Protein AF-A0A3M1B2Y2-F1 (afdb_monomer)

Sequence (145 aa):
MKRARNFRETRGDEVVLPGRTDFPQAAPGRIGILLCDELPQERAGRFGTYAGMFVRLLRSVEPALSFRTFHVQEGELPGTQDDCDAYLITGSSASVYEDLPWLPPLSACVRRLFAEGRKIVGICFGHQLLAHALGGRTERAPQGW

pLDDT: mean 78.93, std 20.35, range [32.44, 97.0]

Radius of gyration: 21.39 Å; Cα contacts (8 Å, |Δi|>4): 174; chains: 1; bounding box: 63×58×44 Å

Solvent-accessible surface area (backbone atoms only — not comparable to full-atom values): 9030 Å² total; per-residue (Å²): 140,84,81,89,80,86,88,77,85,75,78,80,77,80,83,78,72,84,76,87,75,84,65,80,90,64,74,66,48,30,37,32,33,42,37,57,54,77,55,58,70,83,54,23,78,79,65,46,43,61,68,56,47,53,53,53,58,50,37,74,76,44,70,67,54,43,77,44,80,27,51,30,82,80,68,39,65,84,58,93,84,56,87,46,62,30,35,39,28,39,44,40,94,64,61,87,84,58,96,49,89,47,52,63,58,50,37,52,47,52,45,50,41,51,74,72,69,46,46,74,47,44,36,70,41,23,35,54,39,50,35,46,51,73,72,40,89,76,77,83,58,93,84,63,131

Secondary structure (DSSP, 8-state):
-PPP------PPP---PPP-------S--EEEEEE-----HHHHHHH--HHHHHHHHHHTT-TT-EEEEEEGGGT----TT---SEEEEPP-SS-TTS--TTHHHHHHHHHHHHHTT-EEEE-THHHHHHHHHTT------TT--

Mean predicted aligned error: 11.65 Å

Nearest PDB structures (foldseek):
  3m3p-assembly1_A  TM=7.529E-01  e=1.725E-06  Methylobacillus flagellatus KT
  8coa-assembly1_J  TM=3.903E-01  e=1.611E-01  Rotavirus A
  8olb-assembly1_d  TM=3.677E-01  e=2.089E-01  Rotavirus
  8olb-assembly1_h-11  TM=3.724E-01  e=3.086E-01  Rotavirus
  7ums-assembly1_e  TM=3.577E-01  e=4.003E-01  Rotavirus

Structure (mmCIF, N/CA/C/O backbone):
data_AF-A0A3M1B2Y2-F1
#
_entry.id   AF-A0A3M1B2Y2-F1
#
loop_
_atom_site.group_PDB
_atom_site.id
_atom_site.type_symbol
_atom_site.label_atom_id
_atom_site.label_alt_id
_atom_site.label_comp_id
_atom_site.label_asym_id
_atom_site.label_entity_id
_atom_site.label_seq_id
_atom_site.pdbx_PDB_ins_code
_atom_site.Cartn_x
_atom_site.Cartn_y
_atom_site.Cartn_z
_atom_site.occupancy
_atom_site.B_iso_or_equiv
_atom_site.auth_seq_id
_atom_site.auth_comp_id
_atom_site.auth_asym_id
_atom_site.auth_atom_id
_atom_site.pdbx_PDB_model_num
ATOM 1 N N . MET A 1 1 ? -51.279 42.236 -26.472 1.00 41.84 1 MET A N 1
ATOM 2 C CA . MET A 1 1 ? -50.005 42.800 -25.973 1.00 41.84 1 MET A CA 1
ATOM 3 C C . MET A 1 1 ? -49.720 42.181 -24.600 1.00 41.84 1 MET A C 1
ATOM 5 O O . MET A 1 1 ? -50.220 42.664 -23.594 1.00 41.84 1 MET A O 1
ATOM 9 N N . LYS A 1 2 ? -49.084 40.998 -24.563 1.00 35.00 2 LYS A N 1
ATOM 10 C CA . LYS A 1 2 ? -48.901 40.188 -23.340 1.00 35.00 2 LYS A CA 1
ATOM 11 C C . LYS A 1 2 ? -47.529 40.480 -22.721 1.00 35.00 2 LYS A C 1
ATOM 13 O O . LYS A 1 2 ? -46.524 40.425 -23.419 1.00 35.00 2 LYS A O 1
ATOM 18 N N . ARG A 1 3 ? -47.526 40.813 -21.426 1.00 36.03 3 ARG A N 1
ATOM 19 C CA . ARG A 1 3 ? -46.344 41.099 -20.600 1.00 36.03 3 ARG A CA 1
ATOM 20 C C . ARG A 1 3 ? -45.529 39.833 -20.300 1.00 36.03 3 ARG A C 1
ATOM 22 O O . ARG A 1 3 ? -46.091 38.747 -20.155 1.00 36.03 3 ARG A O 1
ATOM 29 N N . ALA A 1 4 ? -44.217 40.034 -20.188 1.00 39.62 4 ALA A N 1
ATOM 30 C CA . ALA A 1 4 ? -43.185 39.062 -19.848 1.00 39.62 4 ALA A CA 1
ATOM 31 C C . ALA A 1 4 ? -43.406 38.396 -18.476 1.00 39.62 4 ALA A C 1
ATOM 33 O O . ALA A 1 4 ? -43.879 39.034 -17.535 1.00 39.62 4 ALA A O 1
ATOM 34 N N . ARG A 1 5 ? -43.022 37.119 -18.362 1.00 41.38 5 ARG A N 1
ATOM 35 C CA . ARG A 1 5 ? -42.843 36.414 -17.087 1.00 41.38 5 ARG A CA 1
ATOM 36 C C . ARG A 1 5 ? -41.374 36.027 -16.947 1.00 41.38 5 ARG A C 1
ATOM 38 O O . ARG A 1 5 ? -40.808 35.414 -17.844 1.00 41.38 5 ARG A O 1
ATOM 45 N N . ASN A 1 6 ? -40.799 36.433 -15.820 1.00 32.44 6 ASN A N 1
ATOM 46 C CA . ASN A 1 6 ? -39.415 36.215 -15.422 1.00 32.44 6 ASN A CA 1
ATOM 47 C C . ASN A 1 6 ? -39.123 34.721 -15.233 1.00 32.44 6 ASN A C 1
ATOM 49 O O . ASN A 1 6 ? -39.868 34.024 -14.543 1.00 32.44 6 ASN A O 1
ATOM 53 N N . PHE A 1 7 ? -38.017 34.262 -15.816 1.00 33.69 7 PHE A N 1
ATOM 54 C CA . PHE A 1 7 ? -37.437 32.945 -15.586 1.00 33.69 7 PHE A CA 1
ATOM 55 C C . PHE A 1 7 ? -36.699 32.995 -14.241 1.00 33.69 7 PHE A C 1
ATOM 57 O O . PHE A 1 7 ? -35.697 33.695 -14.105 1.00 33.69 7 PHE A O 1
ATOM 64 N N . ARG A 1 8 ? -37.250 32.342 -13.213 1.00 40.53 8 ARG A N 1
ATOM 65 C CA . ARG A 1 8 ? -36.558 32.127 -11.938 1.00 40.53 8 ARG A CA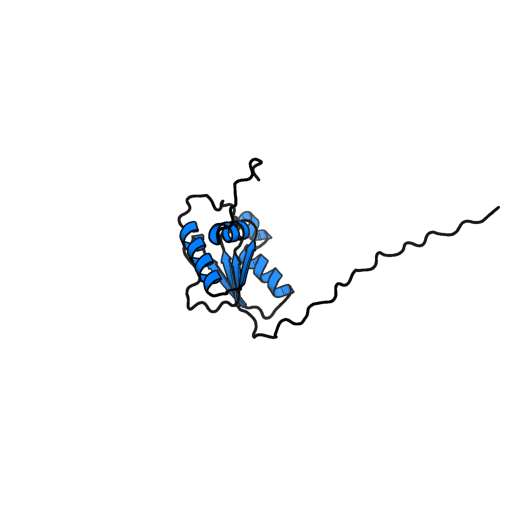 1
ATOM 66 C C . ARG A 1 8 ? -35.721 30.861 -12.071 1.00 40.53 8 ARG A C 1
ATOM 68 O O . ARG A 1 8 ? -36.249 29.788 -12.334 1.00 40.53 8 ARG A O 1
ATOM 75 N N . GLU A 1 9 ? -34.428 31.049 -11.889 1.00 44.00 9 GLU A N 1
ATOM 76 C CA . GLU A 1 9 ? -33.369 30.057 -11.767 1.00 44.00 9 GLU A CA 1
ATOM 77 C C . GLU A 1 9 ? -33.710 29.057 -10.644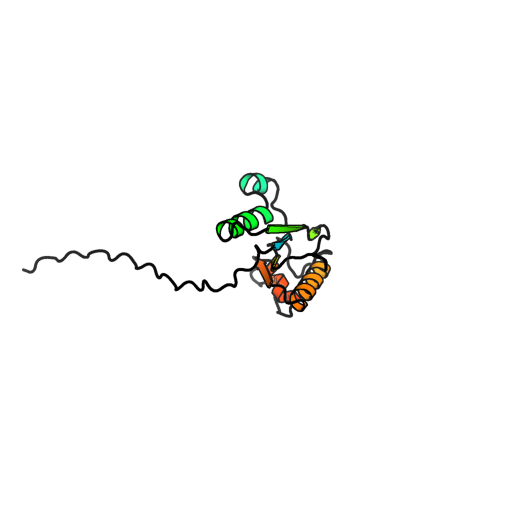 1.00 44.00 9 GLU A C 1
ATOM 79 O O . GLU A 1 9 ? -33.731 29.408 -9.462 1.00 44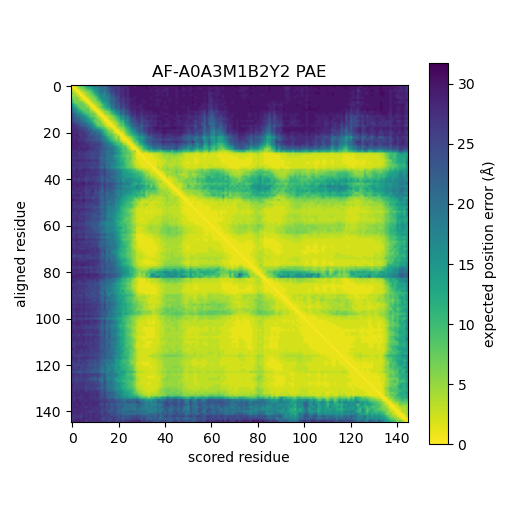.00 9 GLU A O 1
ATOM 84 N N . THR A 1 10 ? -34.044 27.817 -10.999 1.00 41.44 10 THR A N 1
ATOM 85 C CA . THR A 1 10 ? -34.124 26.708 -10.043 1.00 41.44 10 THR A CA 1
ATOM 86 C C . THR A 1 10 ? -32.713 26.183 -9.819 1.00 41.44 10 THR A C 1
ATOM 88 O O . THR A 1 10 ? -32.113 25.604 -10.725 1.00 41.44 10 THR A O 1
ATOM 91 N N . ARG A 1 11 ? -32.181 26.429 -8.614 1.00 40.75 11 ARG A N 1
ATOM 92 C CA . ARG A 1 11 ? -30.986 25.767 -8.078 1.00 40.75 11 ARG A CA 1
ATOM 93 C C . ARG A 1 11 ? -31.146 24.260 -8.267 1.00 40.75 11 ARG A C 1
ATOM 95 O O . ARG A 1 11 ? -32.180 23.721 -7.891 1.00 40.75 11 ARG A O 1
ATOM 102 N N . GLY A 1 12 ? -30.150 23.625 -8.880 1.00 40.16 12 GLY A N 1
ATOM 103 C CA . GLY A 1 12 ? -30.097 22.174 -9.003 1.00 40.16 12 GLY A CA 1
ATOM 104 C C . GLY A 1 12 ? -30.120 21.552 -7.615 1.00 40.16 1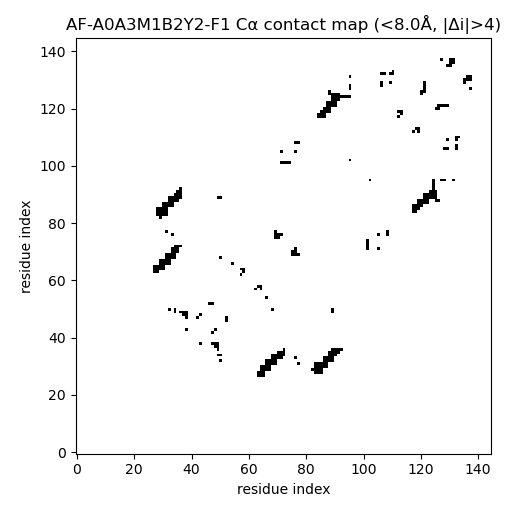2 GLY A C 1
ATOM 105 O O . GLY A 1 12 ? -29.258 21.856 -6.791 1.00 40.16 12 GLY A O 1
ATOM 106 N N . ASP A 1 13 ? -31.142 20.742 -7.370 1.00 38.38 13 ASP A N 1
ATOM 107 C CA . ASP A 1 13 ? -31.296 19.980 -6.145 1.00 38.38 13 ASP A CA 1
ATOM 108 C C . ASP A 1 13 ? -30.077 19.072 -5.946 1.00 38.38 13 ASP A C 1
ATOM 110 O O . ASP A 1 13 ? -29.682 18.295 -6.820 1.00 38.38 13 ASP A O 1
ATOM 114 N N . GLU A 1 14 ? -29.464 19.210 -4.777 1.00 39.72 14 GLU A N 1
ATOM 115 C CA . GLU A 1 14 ? -28.415 18.343 -4.271 1.00 39.72 14 GLU A CA 1
ATOM 116 C C . GLU A 1 14 ? -29.006 16.939 -4.100 1.00 39.72 14 GLU A C 1
ATOM 118 O O . GLU A 1 14 ? -29.852 16.694 -3.237 1.00 39.72 14 GLU A O 1
ATOM 123 N N . VAL A 1 15 ? -28.603 16.010 -4.967 1.00 42.03 15 VAL A N 1
ATOM 124 C CA . VAL A 1 15 ? -28.981 14.600 -4.852 1.00 42.03 15 VAL A CA 1
ATOM 125 C C . VAL A 1 15 ? -28.227 14.015 -3.660 1.00 42.03 15 VAL A C 1
ATOM 127 O O . VAL A 1 15 ? -27.125 13.484 -3.792 1.00 42.03 15 VAL A O 1
ATOM 130 N N . VAL A 1 16 ? -28.824 14.127 -2.475 1.00 42.78 16 VAL A N 1
ATOM 131 C CA . VAL A 1 16 ? -28.391 13.407 -1.278 1.00 42.78 16 VAL A CA 1
ATOM 132 C C . VAL A 1 16 ? -28.730 11.933 -1.487 1.00 42.78 16 VAL A C 1
ATOM 134 O O . VAL A 1 16 ? -29.876 11.508 -1.342 1.00 42.78 16 VAL A O 1
ATOM 137 N N . LEU A 1 17 ? -27.729 11.142 -1.873 1.00 42.09 17 LEU A N 1
ATOM 138 C CA . LEU A 1 17 ? -27.848 9.688 -1.878 1.00 42.09 17 LEU A CA 1
ATOM 139 C C . LEU A 1 17 ? -28.007 9.207 -0.423 1.00 42.09 17 LEU A C 1
ATOM 141 O O . LEU A 1 17 ? -27.238 9.646 0.436 1.00 42.09 17 LEU A O 1
ATOM 145 N N . PRO A 1 18 ? -28.973 8.323 -0.114 1.00 40.72 18 PRO A N 1
ATOM 146 C CA . PRO A 1 18 ? -29.170 7.823 1.241 1.00 40.72 18 PRO A CA 1
ATOM 147 C C . PRO A 1 18 ? -27.903 7.108 1.714 1.00 40.72 18 PRO A C 1
ATOM 149 O O . PRO A 1 18 ? -27.454 6.128 1.115 1.00 40.72 18 PRO A O 1
ATOM 152 N N . GLY A 1 19 ? -27.312 7.643 2.783 1.00 44.72 19 GLY A N 1
ATOM 153 C CA . GLY A 1 19 ? -26.120 7.098 3.409 1.00 44.72 19 GLY A CA 1
ATOM 154 C C . GLY A 1 19 ? -26.361 5.666 3.872 1.00 44.72 19 GLY A C 1
ATOM 155 O O . GLY A 1 19 ? -27.177 5.420 4.756 1.00 44.72 19 GLY A O 1
ATOM 156 N N . ARG A 1 20 ? -25.614 4.722 3.296 1.00 38.91 20 ARG A N 1
ATOM 157 C CA . ARG A 1 20 ? -25.333 3.440 3.947 1.00 38.91 20 ARG A CA 1
ATOM 158 C C . ARG A 1 20 ? -24.420 3.726 5.137 1.00 38.91 20 ARG A C 1
ATOM 160 O O . ARG A 1 20 ? -23.211 3.856 4.967 1.00 38.91 20 ARG A O 1
ATOM 167 N N . THR A 1 21 ? -25.010 3.927 6.310 1.00 45.25 21 THR A N 1
ATOM 168 C CA . THR A 1 21 ? -24.296 4.179 7.574 1.00 45.25 21 THR A CA 1
ATOM 169 C C . THR A 1 21 ? -24.165 2.932 8.447 1.00 45.25 21 THR A C 1
ATOM 171 O O . THR A 1 21 ? -23.655 3.007 9.558 1.00 45.25 21 THR A O 1
ATOM 174 N N . ASP A 1 22 ? -24.559 1.765 7.953 1.00 40.47 22 ASP A N 1
ATOM 175 C CA . ASP A 1 22 ? -24.484 0.487 8.649 1.00 40.47 22 ASP A CA 1
ATOM 176 C C . ASP A 1 22 ? -23.184 -0.269 8.332 1.00 40.47 22 ASP A C 1
ATOM 178 O O . ASP A 1 22 ? -23.183 -1.419 7.899 1.00 40.47 22 ASP A O 1
ATOM 182 N N . PHE A 1 23 ? -22.042 0.372 8.599 1.00 47.50 23 PHE A N 1
ATOM 183 C CA . PHE A 1 23 ? -20.820 -0.381 8.876 1.00 47.50 23 PHE A CA 1
ATOM 184 C C . PHE A 1 23 ? -20.798 -0.698 10.376 1.00 47.50 23 PHE A C 1
ATOM 186 O O . PHE A 1 23 ? -20.978 0.218 11.181 1.00 47.50 23 PHE A O 1
ATOM 193 N N . PRO A 1 24 ? -20.611 -1.966 10.787 1.00 43.47 24 PRO A N 1
ATOM 194 C CA . PRO A 1 24 ? -20.509 -2.303 12.201 1.00 43.47 24 PRO A CA 1
ATOM 195 C C . PRO A 1 24 ? -19.418 -1.448 12.851 1.00 43.47 24 PRO A C 1
ATOM 197 O O . PRO A 1 24 ? -18.327 -1.305 12.296 1.00 43.47 24 PRO A O 1
ATOM 200 N N . GLN A 1 25 ? -19.733 -0.879 14.015 1.00 48.59 25 GLN A N 1
ATOM 201 C CA . GLN A 1 25 ? -18.851 -0.021 14.805 1.00 48.59 25 GLN A CA 1
ATOM 202 C C . GLN A 1 25 ? -17.735 -0.875 15.430 1.00 48.59 25 GLN A C 1
ATOM 204 O O . GLN A 1 25 ? -17.745 -1.193 16.617 1.00 48.59 25 GLN A O 1
ATOM 209 N N . ALA A 1 26 ? -16.813 -1.341 14.588 1.00 53.34 26 ALA A N 1
ATOM 210 C CA . ALA A 1 26 ? -15.589 -2.005 15.000 1.00 53.34 26 ALA A CA 1
ATOM 211 C C . ALA A 1 26 ? -14.658 -0.985 15.674 1.00 53.34 26 ALA A C 1
ATOM 213 O O . ALA A 1 26 ? -14.730 0.213 15.394 1.00 53.34 26 ALA A O 1
ATOM 214 N N . ALA A 1 27 ? -13.781 -1.463 16.562 1.00 56.84 27 ALA A N 1
ATOM 215 C CA . ALA A 1 27 ? -12.682 -0.667 17.106 1.00 56.84 27 ALA A CA 1
ATOM 216 C C . ALA A 1 27 ? -11.940 0.073 15.972 1.00 56.84 27 ALA A C 1
ATOM 218 O O . ALA A 1 27 ? -11.909 -0.445 14.852 1.00 56.84 27 ALA A O 1
ATOM 219 N N . PRO A 1 28 ? -11.366 1.266 16.225 1.00 63.97 28 PRO A N 1
ATOM 220 C CA . PRO A 1 28 ? -10.737 2.057 15.177 1.00 63.97 28 PRO A CA 1
ATOM 221 C C . PRO A 1 28 ? -9.742 1.224 14.378 1.00 63.97 28 PRO A C 1
ATOM 223 O O . PRO A 1 28 ? -8.723 0.778 14.909 1.00 63.97 28 PRO A O 1
ATOM 226 N N . GLY A 1 29 ? -10.075 1.006 13.107 1.00 85.56 29 GLY A N 1
ATOM 227 C CA . GLY A 1 29 ? -9.318 0.103 12.261 1.00 85.56 29 GLY A CA 1
ATOM 228 C C . GLY A 1 29 ? -7.877 0.574 12.082 1.00 85.56 29 GLY A C 1
ATOM 229 O O . GLY A 1 29 ? -7.588 1.777 12.027 1.00 85.56 29 GLY A O 1
ATOM 230 N N . ARG A 1 30 ? -6.952 -0.375 11.977 1.00 93.19 30 ARG A N 1
ATOM 231 C CA . ARG A 1 30 ? -5.577 -0.115 11.557 1.00 93.19 30 ARG A CA 1
ATOM 232 C C . ARG A 1 30 ? -5.439 -0.357 10.059 1.00 93.19 30 ARG A C 1
ATOM 234 O O . ARG A 1 30 ? -5.739 -1.441 9.564 1.00 93.19 30 ARG A O 1
ATOM 241 N N . ILE A 1 31 ? -4.933 0.645 9.344 1.00 95.00 31 ILE A N 1
ATOM 242 C CA . ILE A 1 31 ? -4.665 0.567 7.906 1.00 95.00 31 ILE A CA 1
ATOM 243 C C . ILE A 1 31 ? -3.161 0.430 7.665 1.00 95.00 31 ILE A C 1
ATOM 245 O O . ILE A 1 31 ? -2.369 1.281 8.077 1.00 95.00 31 ILE A O 1
ATOM 249 N N . GLY A 1 32 ? -2.767 -0.628 6.960 1.00 96.25 32 GLY A N 1
ATOM 250 C CA . GLY A 1 32 ? -1.410 -0.796 6.450 1.00 96.25 32 GLY A CA 1
ATOM 251 C C . GLY A 1 32 ? -1.228 -0.058 5.123 1.00 96.25 32 GLY A C 1
ATOM 252 O O . GLY A 1 32 ? -1.934 -0.344 4.163 1.00 96.25 32 GLY A O 1
ATOM 253 N N . ILE A 1 33 ? -0.288 0.877 5.039 1.00 96.56 33 ILE A N 1
ATOM 254 C CA . ILE A 1 33 ? 0.070 1.590 3.808 1.00 96.56 33 ILE A CA 1
ATOM 255 C C . ILE A 1 33 ? 1.320 0.932 3.220 1.00 96.56 33 ILE A C 1
ATOM 257 O O . ILE A 1 33 ? 2.410 1.077 3.761 1.00 96.56 33 ILE A O 1
ATOM 261 N N . LEU A 1 34 ? 1.158 0.219 2.109 1.00 96.88 34 LEU A N 1
ATOM 262 C CA . LEU A 1 34 ? 2.240 -0.352 1.306 1.00 96.88 34 LEU A CA 1
ATOM 263 C C . LEU A 1 34 ? 2.771 0.737 0.367 1.00 96.88 34 LEU A C 1
ATOM 265 O O . LEU A 1 34 ? 2.207 0.981 -0.706 1.00 96.88 34 LEU A O 1
ATOM 269 N N . LEU A 1 35 ? 3.821 1.427 0.809 1.00 96.12 35 LEU A N 1
ATOM 270 C CA . LEU A 1 35 ? 4.421 2.551 0.100 1.00 96.12 35 LEU A CA 1
ATOM 271 C C . LEU A 1 35 ? 5.355 2.035 -1.000 1.00 96.12 35 LEU A C 1
ATOM 273 O O . LEU A 1 35 ? 6.407 1.464 -0.721 1.00 96.12 35 LEU A O 1
ATOM 277 N N . CYS A 1 36 ? 4.942 2.223 -2.253 1.00 94.06 36 CYS A N 1
ATOM 278 C CA . CYS A 1 36 ? 5.625 1.707 -3.444 1.00 94.06 36 CYS A CA 1
ATOM 279 C C . CYS A 1 36 ? 6.481 2.755 -4.166 1.00 94.06 36 CYS A C 1
ATOM 281 O O . CYS A 1 36 ? 7.127 2.421 -5.158 1.00 94.06 36 CYS A O 1
ATOM 283 N N . ASP A 1 37 ? 6.449 4.012 -3.726 1.00 89.69 37 ASP A N 1
ATOM 284 C CA . ASP A 1 37 ? 7.260 5.104 -4.266 1.00 89.69 37 ASP A CA 1
ATOM 285 C C . ASP A 1 37 ? 7.277 6.278 -3.283 1.00 89.69 37 ASP A C 1
ATOM 287 O O . ASP A 1 37 ? 6.356 6.435 -2.476 1.00 89.69 37 ASP A O 1
ATOM 291 N N . GLU A 1 38 ? 8.299 7.119 -3.381 1.00 82.62 38 GLU A N 1
ATOM 292 C CA . GLU A 1 38 ? 8.440 8.342 -2.593 1.00 82.62 38 GLU A CA 1
ATOM 293 C C . GLU A 1 38 ? 8.237 9.567 -3.485 1.00 82.62 38 GLU A C 1
ATOM 295 O O . GLU A 1 38 ? 8.479 9.553 -4.694 1.00 82.62 38 GLU A O 1
ATOM 300 N N . LEU A 1 39 ? 7.781 10.670 -2.894 1.00 79.38 39 LEU A N 1
ATOM 301 C CA . LEU A 1 39 ? 7.761 11.929 -3.633 1.00 79.38 39 LEU A CA 1
ATOM 302 C C . LEU A 1 39 ? 9.195 12.461 -3.744 1.00 79.38 39 LEU A C 1
ATOM 304 O O . LEU A 1 39 ? 9.861 12.589 -2.714 1.00 79.38 39 LEU A O 1
ATOM 308 N N . PRO A 1 40 ? 9.657 12.859 -4.948 1.00 75.69 40 PRO A N 1
ATOM 309 C CA . PRO A 1 40 ? 10.926 13.558 -5.087 1.00 75.69 40 PRO A CA 1
ATOM 310 C C . PRO A 1 40 ? 10.996 14.739 -4.119 1.00 75.69 40 PRO A C 1
ATOM 312 O O . PRO A 1 40 ? 10.005 15.453 -3.932 1.00 75.69 40 PRO A O 1
ATOM 315 N N . GLN A 1 41 ? 12.166 14.957 -3.520 1.00 70.62 41 GLN A N 1
ATOM 316 C CA . GLN A 1 41 ? 12.349 15.861 -2.379 1.00 70.62 41 GLN A CA 1
ATOM 317 C C . GLN A 1 41 ? 11.823 17.287 -2.640 1.00 70.62 41 GLN A C 1
ATOM 319 O O . GLN A 1 41 ? 11.210 17.901 -1.766 1.00 70.62 41 GLN A O 1
ATOM 324 N N . GLU A 1 42 ? 11.958 17.774 -3.878 1.00 71.25 42 GLU A N 1
ATOM 325 C CA . GLU A 1 42 ? 11.425 19.065 -4.339 1.00 71.25 42 GLU A CA 1
ATOM 326 C C . GLU A 1 42 ? 9.897 19.182 -4.200 1.00 71.25 42 GLU A C 1
ATOM 328 O O . GLU A 1 42 ? 9.365 20.243 -3.873 1.00 71.25 42 GLU A O 1
ATOM 333 N N . ARG A 1 43 ? 9.168 18.084 -4.429 1.00 71.69 43 ARG A N 1
ATOM 334 C CA . ARG A 1 43 ? 7.705 18.021 -4.296 1.00 71.69 43 ARG A CA 1
ATOM 335 C C . ARG A 1 43 ? 7.287 17.704 -2.865 1.00 71.69 43 ARG A C 1
ATOM 337 O O . ARG A 1 43 ? 6.260 18.215 -2.411 1.00 71.69 43 ARG A O 1
ATOM 344 N N . ALA A 1 44 ? 8.091 16.921 -2.146 1.00 74.31 44 ALA A N 1
ATOM 345 C CA . ALA A 1 44 ? 7.828 16.564 -0.757 1.00 74.31 44 ALA A CA 1
ATOM 346 C C . ALA A 1 44 ? 7.765 17.799 0.158 1.00 74.31 44 ALA A C 1
ATOM 348 O O . ALA A 1 44 ? 6.893 17.877 1.021 1.00 74.31 44 ALA A O 1
ATOM 349 N N . GLY A 1 45 ? 8.601 18.817 -0.089 1.00 72.94 45 GLY A N 1
ATOM 350 C CA . GLY A 1 45 ? 8.573 20.070 0.675 1.00 72.94 45 GLY A CA 1
ATOM 351 C C . GLY A 1 45 ? 7.240 20.828 0.595 1.00 72.94 45 GLY A C 1
ATOM 352 O O . GLY A 1 45 ? 6.852 21.497 1.550 1.00 72.94 45 GLY A O 1
ATOM 353 N N . ARG A 1 46 ? 6.504 20.698 -0.517 1.00 73.62 46 ARG A N 1
ATOM 354 C CA . ARG A 1 46 ? 5.206 21.364 -0.713 1.00 73.62 46 ARG A CA 1
ATOM 355 C C . ARG A 1 46 ? 4.016 20.497 -0.309 1.00 73.62 46 ARG A C 1
ATOM 357 O O . ARG A 1 46 ? 3.011 21.031 0.155 1.00 73.62 46 ARG A O 1
ATOM 364 N N . PHE A 1 47 ? 4.094 19.187 -0.532 1.00 72.00 47 PHE A N 1
ATOM 365 C CA . PHE A 1 47 ? 2.927 18.3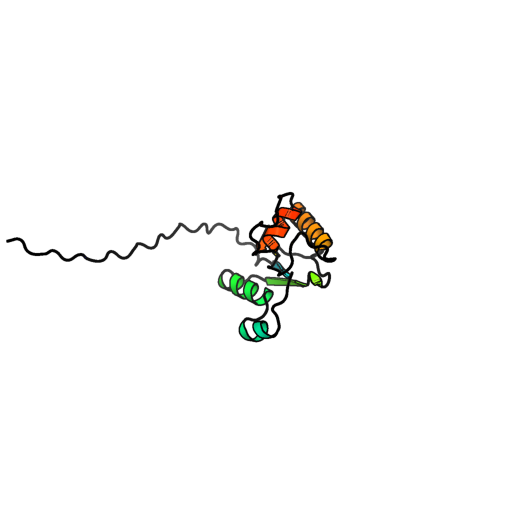07 -0.441 1.00 72.00 47 PHE A CA 1
ATOM 366 C C . PHE A 1 47 ? 3.031 17.201 0.624 1.00 72.00 47 PHE A C 1
ATOM 368 O O . PHE A 1 47 ? 2.036 16.521 0.885 1.00 72.00 47 PHE A O 1
ATOM 375 N N . GLY A 1 48 ? 4.188 17.052 1.273 1.00 82.25 48 GLY A N 1
ATOM 376 C CA . GLY A 1 48 ? 4.490 15.954 2.191 1.00 82.25 48 GLY A CA 1
ATOM 377 C C . GLY A 1 48 ? 4.829 14.655 1.456 1.00 82.25 48 GLY A C 1
ATOM 378 O O . GLY A 1 48 ? 5.210 14.675 0.290 1.00 82.25 48 GLY A O 1
ATOM 379 N N . THR A 1 49 ? 4.686 13.518 2.137 1.00 84.38 49 THR A N 1
ATOM 380 C CA . THR A 1 49 ? 4.886 12.179 1.554 1.00 84.38 49 THR A CA 1
ATOM 381 C C . THR A 1 49 ? 3.577 11.617 0.996 1.00 84.38 49 THR A C 1
ATOM 383 O O . THR A 1 49 ? 2.490 12.010 1.436 1.00 84.38 49 THR A O 1
ATOM 386 N N . TYR A 1 50 ? 3.651 10.650 0.073 1.00 84.19 50 TYR A N 1
ATOM 387 C CA . TYR A 1 50 ? 2.453 9.951 -0.415 1.00 84.19 50 TYR A CA 1
ATOM 388 C C . TYR A 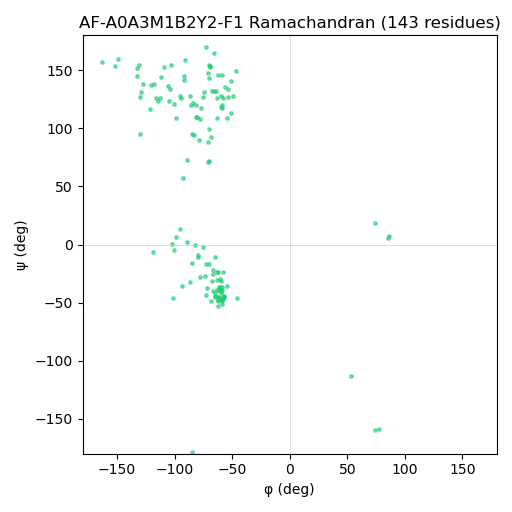1 50 ? 1.672 9.294 0.728 1.00 84.19 50 TYR A C 1
ATOM 390 O O . TYR A 1 50 ? 0.454 9.457 0.815 1.00 84.19 50 TYR A O 1
ATOM 398 N N . ALA A 1 51 ? 2.364 8.621 1.654 1.00 86.12 51 ALA A N 1
ATOM 399 C CA . ALA A 1 51 ? 1.737 8.064 2.850 1.00 86.12 51 ALA A CA 1
ATOM 400 C C . ALA A 1 51 ? 1.012 9.154 3.662 1.00 86.12 51 ALA A C 1
ATOM 402 O O . ALA A 1 51 ? -0.147 8.982 4.036 1.00 86.12 51 ALA A O 1
ATOM 403 N N . GLY A 1 52 ? 1.646 10.315 3.863 1.00 87.25 52 GLY A N 1
ATOM 404 C CA . GLY A 1 52 ? 1.055 11.447 4.577 1.00 87.25 52 GLY A CA 1
ATOM 405 C C . GLY A 1 52 ? -0.213 12.000 3.918 1.00 87.25 52 GLY A C 1
ATOM 406 O O . GLY A 1 52 ? -1.156 12.373 4.620 1.00 87.25 52 GLY A O 1
ATOM 407 N N . MET A 1 53 ? -0.280 12.018 2.583 1.00 90.06 53 MET A N 1
ATOM 408 C CA . MET A 1 53 ? -1.491 12.409 1.853 1.00 90.06 53 MET A CA 1
ATOM 409 C C . MET A 1 53 ? -2.659 11.463 2.144 1.00 90.06 53 MET A C 1
ATOM 411 O O . MET A 1 53 ? -3.748 11.931 2.479 1.00 90.06 53 MET A O 1
ATOM 415 N N . PHE A 1 54 ? -2.434 10.147 2.069 1.00 91.50 54 PHE A N 1
ATOM 416 C CA . PHE A 1 54 ? -3.477 9.158 2.351 1.00 91.50 54 PHE A CA 1
ATOM 417 C C . PHE A 1 54 ? -3.902 9.169 3.817 1.00 91.50 54 PHE A C 1
ATOM 419 O O . PHE A 1 54 ? -5.097 9.118 4.097 1.00 91.50 54 PHE A O 1
ATOM 426 N N . VAL A 1 55 ? -2.957 9.317 4.752 1.00 92.06 55 VAL A N 1
ATOM 427 C CA . VAL A 1 55 ? -3.270 9.466 6.181 1.00 92.06 55 VAL A CA 1
ATOM 428 C C . VAL A 1 55 ? -4.176 10.676 6.413 1.00 92.06 55 VAL A C 1
ATOM 430 O O . VAL A 1 55 ? -5.179 10.557 7.111 1.00 92.06 55 VAL A O 1
ATOM 433 N N . ARG A 1 56 ? -3.869 11.836 5.814 1.00 92.94 56 ARG A N 1
ATOM 434 C CA . ARG A 1 56 ? -4.705 13.044 5.935 1.00 92.94 56 ARG A CA 1
ATOM 435 C C . ARG A 1 56 ? -6.105 12.840 5.357 1.00 92.94 56 ARG A C 1
ATOM 437 O O . ARG A 1 56 ? -7.072 13.220 6.008 1.00 92.94 56 ARG A O 1
ATOM 444 N N . LEU A 1 57 ? -6.204 12.237 4.172 1.00 91.69 57 LEU A N 1
ATOM 445 C CA . LEU A 1 57 ? -7.480 11.957 3.508 1.00 91.69 57 LEU A CA 1
ATOM 446 C C . LEU A 1 57 ? -8.354 10.995 4.323 1.00 91.69 57 LEU A C 1
ATOM 448 O O . LEU A 1 57 ? -9.538 11.238 4.523 1.00 91.69 57 LEU A O 1
ATOM 452 N N . LEU A 1 58 ? -7.781 9.895 4.805 1.00 91.50 58 LEU A N 1
ATOM 453 C CA . LEU A 1 58 ? -8.546 8.881 5.528 1.00 91.50 58 LEU A CA 1
ATOM 454 C C . LEU A 1 58 ? -8.950 9.379 6.921 1.00 91.50 58 LEU A C 1
ATOM 456 O O . LEU A 1 58 ? -10.089 9.173 7.333 1.00 91.50 58 LEU A O 1
ATOM 460 N N . ARG A 1 59 ? -8.077 10.135 7.601 1.00 92.69 59 ARG A N 1
ATOM 461 C CA . ARG A 1 59 ? -8.414 10.779 8.882 1.00 92.69 59 ARG A CA 1
ATOM 462 C C . ARG A 1 59 ? -9.466 11.873 8.770 1.00 92.69 59 ARG A C 1
ATOM 464 O O . ARG A 1 59 ? -10.137 12.135 9.761 1.00 92.69 59 ARG A O 1
ATOM 471 N N . SER A 1 60 ? -9.624 12.525 7.614 1.00 92.62 60 SER A N 1
ATOM 472 C CA . SER A 1 60 ? -10.701 13.510 7.454 1.00 92.62 60 SER A CA 1
ATOM 473 C C . SER A 1 60 ? -12.090 12.872 7.405 1.00 92.62 60 SER A C 1
ATOM 475 O O . SER A 1 60 ? -13.073 13.584 7.571 1.00 92.62 60 SER A O 1
ATOM 477 N N . VAL A 1 61 ? -12.173 11.557 7.167 1.00 90.88 61 VAL A N 1
ATOM 478 C CA . VAL A 1 61 ? -13.430 10.794 7.152 1.00 90.88 61 VAL A CA 1
ATOM 479 C C . VAL A 1 61 ? -13.613 10.008 8.452 1.00 90.88 61 VAL A C 1
ATOM 481 O O . VAL A 1 61 ? -14.683 10.076 9.043 1.00 90.88 61 VAL A O 1
ATOM 484 N N . GLU A 1 62 ? -12.573 9.308 8.920 1.00 91.88 62 GLU A N 1
ATOM 485 C CA . GLU A 1 62 ? -12.575 8.585 10.199 1.00 91.88 62 GLU A CA 1
ATOM 486 C C . GLU A 1 62 ? -11.322 8.954 11.019 1.00 91.88 62 GLU A C 1
ATOM 488 O O . GLU A 1 62 ? -10.241 8.385 10.813 1.00 91.88 62 GLU A O 1
ATOM 493 N N . PRO A 1 63 ? -11.431 9.929 11.941 1.00 92.12 63 PRO A N 1
ATOM 494 C CA . PRO A 1 63 ? -10.303 10.424 12.729 1.00 92.12 63 PRO A CA 1
ATOM 495 C C . PRO A 1 63 ? -9.656 9.375 13.635 1.00 92.12 63 PRO A C 1
ATOM 497 O O . PRO A 1 63 ? -8.486 9.529 13.992 1.00 92.12 63 PRO A O 1
ATOM 500 N N . ALA A 1 64 ? -10.392 8.326 14.017 1.00 91.69 64 ALA A N 1
ATOM 501 C CA . ALA A 1 64 ? -9.893 7.318 14.939 1.00 91.69 64 ALA A CA 1
ATOM 502 C C . ALA A 1 64 ? -8.964 6.286 14.265 1.00 91.69 64 ALA A C 1
ATOM 504 O O . ALA A 1 64 ? -8.278 5.550 14.972 1.00 91.69 64 ALA A O 1
ATOM 505 N N . LEU A 1 65 ? -8.878 6.251 12.925 1.00 92.50 65 LEU A N 1
ATOM 506 C CA . LEU A 1 65 ? -7.998 5.325 12.201 1.00 92.50 65 LEU A CA 1
ATOM 507 C C . LEU A 1 65 ? -6.529 5.453 12.628 1.00 92.50 65 LEU A C 1
ATOM 509 O O . LEU A 1 65 ? -5.946 6.546 12.695 1.00 92.50 65 LEU A O 1
ATOM 513 N N . SER A 1 66 ? -5.901 4.295 12.826 1.00 93.88 66 SER A N 1
ATOM 514 C CA . SER A 1 66 ? -4.452 4.185 12.990 1.00 93.88 66 SER A CA 1
ATOM 515 C C . SER A 1 66 ? -3.802 3.674 11.706 1.00 93.88 66 SER A C 1
ATOM 517 O O . SER A 1 66 ? -4.438 3.004 10.893 1.00 93.88 66 SER A O 1
ATOM 519 N N . PHE A 1 67 ? -2.529 4.007 11.501 1.00 93.88 67 PHE A N 1
ATOM 520 C CA . PHE A 1 67 ? -1.818 3.699 10.262 1.00 93.88 67 PHE A CA 1
ATOM 521 C C . PHE A 1 67 ? -0.456 3.097 10.565 1.00 93.88 67 PHE A C 1
ATOM 523 O O . PHE A 1 67 ? 0.206 3.504 11.521 1.00 93.88 67 PHE A O 1
ATOM 530 N N . ARG A 1 68 ? -0.029 2.166 9.716 1.00 94.69 68 ARG A N 1
ATOM 531 C CA . ARG A 1 68 ? 1.347 1.676 9.665 1.00 94.69 68 ARG A CA 1
ATOM 532 C C . ARG A 1 68 ? 1.828 1.718 8.229 1.00 94.69 68 ARG A C 1
ATOM 534 O O . ARG A 1 68 ? 1.169 1.161 7.359 1.00 94.69 68 ARG A O 1
ATOM 541 N N . THR A 1 69 ? 2.962 2.356 7.992 1.00 95.38 69 THR A N 1
ATOM 542 C CA . THR A 1 69 ? 3.596 2.380 6.673 1.00 95.38 69 THR A CA 1
ATOM 543 C C . THR A 1 69 ? 4.586 1.227 6.562 1.00 95.38 69 THR A C 1
ATOM 545 O O . THR A 1 69 ? 5.251 0.899 7.541 1.00 95.38 69 THR A O 1
ATOM 548 N N . PHE A 1 70 ? 4.647 0.615 5.385 1.00 95.75 70 PHE A N 1
ATOM 549 C CA . PHE A 1 70 ? 5.608 -0.410 4.999 1.00 95.75 70 PHE A CA 1
ATOM 550 C C . PHE A 1 70 ? 6.354 0.101 3.765 1.00 95.75 70 PHE A C 1
ATOM 552 O O . PHE A 1 70 ? 5.723 0.334 2.727 1.00 95.75 70 PHE A O 1
ATOM 559 N N . HIS A 1 71 ? 7.664 0.312 3.884 1.00 95.38 71 HIS A N 1
ATOM 560 C CA . HIS A 1 71 ? 8.521 0.765 2.787 1.00 95.38 71 HIS A CA 1
ATOM 561 C C . HIS A 1 71 ? 8.856 -0.405 1.850 1.00 95.38 71 HIS A C 1
ATOM 563 O O . HIS A 1 71 ? 9.842 -1.121 2.019 1.00 95.38 71 HIS A O 1
ATOM 569 N N . VAL A 1 72 ? 8.014 -0.617 0.834 1.00 96.50 72 VAL A N 1
ATOM 570 C CA . VAL A 1 72 ? 8.058 -1.828 -0.004 1.00 96.50 72 VAL A CA 1
ATOM 571 C C . VAL A 1 72 ? 9.365 -1.949 -0.786 1.00 96.50 72 VAL A C 1
ATOM 573 O O . VAL A 1 72 ? 9.911 -3.045 -0.904 1.00 96.50 72 VAL A O 1
ATOM 576 N N . GLN A 1 73 ? 9.887 -0.832 -1.302 1.00 94.00 73 GLN A N 1
ATOM 577 C CA . GLN A 1 73 ? 11.161 -0.830 -2.032 1.00 94.00 73 GLN A CA 1
ATOM 578 C C . GLN A 1 73 ? 12.361 -1.164 -1.129 1.00 94.00 73 GLN A C 1
ATOM 580 O O . GLN A 1 73 ? 13.380 -1.639 -1.623 1.00 94.00 73 GLN A O 1
ATOM 585 N N . GLU A 1 74 ? 12.222 -0.975 0.185 1.00 94.88 74 GLU A N 1
ATOM 586 C CA . GLU A 1 74 ? 13.223 -1.327 1.200 1.00 94.88 74 GLU A CA 1
ATOM 587 C C . GLU A 1 74 ? 13.042 -2.769 1.715 1.00 94.88 74 GLU A C 1
ATOM 589 O O . GLU A 1 74 ? 13.785 -3.231 2.578 1.00 94.88 74 GLU A O 1
ATOM 594 N N . GLY A 1 75 ? 12.072 -3.510 1.166 1.00 94.00 75 GLY A N 1
ATOM 595 C CA . GLY A 1 75 ? 11.773 -4.892 1.542 1.00 94.00 75 GLY A CA 1
ATOM 596 C C . GLY A 1 75 ? 10.835 -5.027 2.740 1.00 94.00 75 GLY A C 1
ATOM 597 O O . GLY A 1 75 ? 10.566 -6.148 3.177 1.00 94.00 75 GLY A O 1
ATOM 598 N N . GLU A 1 76 ? 10.295 -3.925 3.262 1.00 95.75 76 GLU A N 1
ATOM 599 C CA . GLU A 1 76 ? 9.305 -3.982 4.329 1.00 95.75 76 GLU A CA 1
ATOM 600 C C . GLU A 1 76 ? 7.938 -4.382 3.770 1.00 95.75 76 GLU A C 1
ATOM 602 O O . GLU A 1 76 ? 7.322 -3.677 2.967 1.00 95.75 76 GLU A O 1
ATOM 607 N N . LEU A 1 77 ? 7.433 -5.523 4.230 1.00 95.81 77 LEU A N 1
ATOM 608 C CA . LEU A 1 77 ? 6.116 -6.035 3.879 1.00 95.81 77 LEU A CA 1
ATOM 609 C C . LEU A 1 77 ? 5.382 -6.479 5.146 1.00 95.81 77 LEU A C 1
ATOM 611 O O . LEU A 1 77 ? 6.028 -6.917 6.100 1.00 95.81 77 LEU A O 1
ATOM 615 N N . PRO A 1 78 ? 4.040 -6.427 5.153 1.00 94.38 78 PRO A N 1
ATOM 616 C CA . PRO A 1 78 ? 3.250 -7.010 6.219 1.00 94.38 78 PRO A CA 1
ATOM 617 C C . PRO A 1 78 ? 3.627 -8.478 6.441 1.00 94.38 78 PRO A C 1
ATOM 619 O O . PRO A 1 78 ? 3.618 -9.277 5.499 1.00 94.38 78 PRO A O 1
ATOM 622 N N . GLY A 1 79 ? 3.940 -8.831 7.680 1.00 89.12 79 GLY A N 1
ATOM 623 C CA . GLY A 1 79 ? 4.013 -10.196 8.182 1.00 89.12 79 GLY A CA 1
ATOM 624 C C . GLY A 1 79 ? 2.641 -10.714 8.617 1.00 89.12 79 GLY A C 1
ATOM 625 O O . GLY A 1 79 ? 1.625 -10.027 8.509 1.00 89.12 79 GLY A O 1
ATOM 626 N N . THR A 1 80 ? 2.603 -11.944 9.127 1.00 77.50 80 THR A N 1
ATOM 627 C CA . THR A 1 80 ? 1.372 -12.565 9.647 1.00 77.50 80 THR A CA 1
ATOM 628 C C . THR A 1 80 ? 0.942 -11.988 10.994 1.00 77.50 80 THR A C 1
ATOM 630 O O . THR A 1 80 ? -0.243 -11.997 11.300 1.00 77.50 80 THR A O 1
ATOM 633 N N . GLN A 1 81 ? 1.887 -11.472 11.787 1.00 73.69 81 GLN A N 1
ATOM 634 C CA . GLN A 1 81 ? 1.612 -10.800 13.065 1.00 73.69 81 GLN A CA 1
ATOM 635 C C . GLN A 1 81 ? 1.193 -9.328 12.925 1.00 73.69 81 GLN A C 1
ATOM 637 O O . GLN A 1 81 ? 0.985 -8.644 13.927 1.00 73.69 81 GLN A O 1
ATOM 642 N N . ASP A 1 82 ? 1.125 -8.803 11.702 1.00 78.25 82 ASP A N 1
ATOM 643 C CA . ASP A 1 82 ? 0.785 -7.404 11.488 1.00 78.25 82 ASP A CA 1
ATOM 644 C C . ASP A 1 82 ? -0.736 -7.230 11.472 1.00 78.25 82 ASP A C 1
ATOM 646 O O . ASP A 1 82 ? -1.381 -7.389 10.438 1.00 78.25 82 ASP A O 1
ATOM 650 N N . ASP A 1 83 ? -1.293 -6.870 12.630 1.00 75.25 83 ASP A N 1
ATOM 651 C CA . ASP A 1 83 ? -2.729 -6.643 12.849 1.00 75.25 83 ASP A CA 1
ATOM 652 C C . ASP A 1 83 ? -3.232 -5.366 12.154 1.00 75.25 83 ASP A C 1
ATOM 654 O O . ASP A 1 83 ? -3.498 -4.350 12.799 1.00 75.25 83 ASP A O 1
ATOM 658 N N . CYS A 1 84 ? -3.324 -5.385 10.822 1.00 92.12 84 CYS A N 1
ATOM 659 C CA . CYS A 1 84 ? -4.057 -4.380 10.051 1.00 92.12 84 CYS A CA 1
ATOM 660 C C . CYS A 1 84 ? -5.378 -4.970 9.539 1.00 92.12 84 CYS A C 1
ATOM 662 O O . CYS A 1 84 ? -5.429 -6.083 9.011 1.00 92.12 84 CYS A O 1
ATOM 664 N N . ASP A 1 85 ? -6.452 -4.193 9.652 1.00 90.75 85 ASP A N 1
ATOM 665 C CA . ASP A 1 85 ? -7.792 -4.570 9.190 1.00 90.75 85 ASP A CA 1
ATOM 666 C C . ASP A 1 85 ? -7.939 -4.421 7.671 1.00 90.75 85 ASP A C 1
ATOM 668 O O . ASP A 1 85 ? -8.739 -5.108 7.027 1.00 90.75 85 ASP A O 1
ATOM 672 N N . ALA A 1 86 ? -7.168 -3.498 7.096 1.00 93.50 86 ALA A N 1
ATOM 673 C CA . ALA A 1 86 ? -7.139 -3.217 5.671 1.00 93.50 86 ALA A CA 1
ATOM 674 C C . ALA A 1 86 ? -5.754 -2.743 5.221 1.00 93.50 86 ALA A C 1
ATOM 676 O O . ALA A 1 86 ? -4.959 -2.240 6.018 1.00 93.50 86 ALA A O 1
ATOM 677 N N . TYR A 1 87 ? -5.496 -2.857 3.920 1.00 95.75 87 TYR A N 1
ATOM 678 C CA . TYR A 1 87 ? -4.252 -2.435 3.291 1.00 95.75 87 TYR A CA 1
ATOM 679 C C . TYR A 1 87 ? -4.512 -1.505 2.106 1.00 95.75 87 TYR A C 1
ATOM 681 O O . TYR A 1 87 ? -5.404 -1.742 1.291 1.00 95.75 87 TYR A O 1
ATOM 689 N N . LEU A 1 88 ? -3.708 -0.451 2.003 1.00 96.56 88 LEU A N 1
ATOM 690 C CA . LEU A 1 88 ? -3.680 0.494 0.894 1.00 96.56 88 LEU A CA 1
ATOM 691 C C . LEU A 1 88 ? -2.332 0.377 0.189 1.00 96.56 88 LEU A C 1
ATOM 693 O O . LEU A 1 88 ? -1.294 0.560 0.816 1.00 96.56 88 LEU A O 1
ATOM 697 N N . ILE A 1 89 ? -2.349 0.110 -1.114 1.00 97.00 89 ILE A N 1
ATOM 698 C CA . ILE A 1 89 ? -1.156 0.080 -1.965 1.00 97.00 89 ILE A CA 1
ATOM 699 C C . ILE A 1 89 ? -1.079 1.394 -2.732 1.00 97.00 89 ILE A C 1
ATOM 701 O O . ILE A 1 89 ? -2.015 1.744 -3.459 1.00 97.00 89 ILE A O 1
ATOM 705 N N . THR A 1 90 ? 0.012 2.138 -2.554 1.00 95.25 90 THR A N 1
ATOM 706 C CA . THR A 1 90 ? 0.166 3.451 -3.189 1.00 95.25 90 THR A CA 1
ATOM 707 C C . THR A 1 90 ? 0.418 3.340 -4.693 1.00 95.25 90 THR A C 1
ATOM 709 O O . THR A 1 90 ? 0.679 2.266 -5.239 1.00 95.25 90 THR A O 1
ATOM 712 N N . GLY A 1 91 ? 0.366 4.489 -5.369 1.00 91.56 91 GLY A N 1
ATOM 713 C CA . GLY A 1 91 ? 0.926 4.614 -6.709 1.00 91.56 91 GLY A CA 1
ATOM 714 C C . GLY A 1 91 ? 2.448 4.456 -6.704 1.00 91.56 91 GLY A C 1
ATOM 715 O O . GLY A 1 91 ? 3.088 4.546 -5.654 1.00 91.56 91 GLY A O 1
ATOM 716 N N . SER A 1 92 ? 2.993 4.237 -7.895 1.00 91.00 92 SER A N 1
ATOM 717 C CA . SER A 1 92 ? 4.419 4.212 -8.199 1.00 91.00 92 SER A CA 1
ATOM 718 C C . SER A 1 92 ? 4.625 4.637 -9.648 1.00 91.00 92 SER A C 1
ATOM 720 O O . SER A 1 92 ? 3.713 4.496 -10.467 1.00 91.00 92 SER A O 1
ATOM 722 N N . SER A 1 93 ? 5.800 5.186 -9.941 1.00 88.75 93 SER A N 1
ATOM 723 C CA . SER A 1 93 ? 6.278 5.436 -11.303 1.00 88.75 93 SER A CA 1
ATOM 724 C C . SER A 1 93 ? 6.692 4.156 -12.039 1.00 88.75 93 SER A C 1
ATOM 726 O O . SER A 1 93 ? 6.773 4.168 -13.266 1.00 88.75 93 SER A O 1
ATOM 728 N N . ALA A 1 94 ? 6.901 3.058 -11.307 1.00 88.56 94 ALA A N 1
ATOM 729 C CA . ALA A 1 94 ? 7.188 1.746 -11.867 1.00 88.56 94 ALA A CA 1
ATOM 730 C C . ALA A 1 94 ? 5.978 1.139 -12.592 1.00 88.56 94 ALA A C 1
ATOM 732 O O . ALA A 1 94 ? 4.816 1.372 -12.247 1.00 88.56 94 ALA A O 1
ATOM 733 N N . SER A 1 95 ? 6.257 0.275 -13.563 1.00 88.81 95 SER A N 1
ATOM 734 C CA . SER A 1 95 ? 5.280 -0.623 -14.167 1.00 88.81 95 SER A CA 1
ATOM 735 C C . SER A 1 95 ? 5.247 -1.979 -13.460 1.00 88.81 95 SER A C 1
ATOM 737 O O . SER A 1 95 ? 6.274 -2.526 -13.070 1.00 88.81 95 SER A O 1
ATOM 739 N N . VAL A 1 96 ? 4.060 -2.586 -13.372 1.00 88.31 96 VAL A N 1
ATOM 740 C CA . VAL A 1 96 ? 3.877 -3.942 -12.815 1.00 88.31 96 VAL A CA 1
ATOM 741 C C . VAL A 1 96 ? 4.547 -5.054 -13.635 1.00 88.31 96 VAL A C 1
ATOM 743 O O . VAL A 1 96 ? 4.605 -6.184 -13.163 1.00 88.31 96 VAL A O 1
ATOM 746 N N . TYR A 1 97 ? 5.029 -4.756 -14.847 1.00 85.44 97 TYR A N 1
ATOM 747 C CA . TYR A 1 97 ? 5.746 -5.711 -15.709 1.00 85.44 97 TYR A CA 1
ATOM 748 C C . TYR A 1 97 ? 7.261 -5.511 -15.719 1.00 85.44 97 TYR A C 1
ATOM 750 O O . TYR A 1 97 ? 7.950 -6.199 -16.470 1.00 85.44 97 TYR A O 1
ATOM 758 N N . GLU A 1 98 ? 7.779 -4.539 -14.970 1.00 87.69 98 GLU A N 1
ATOM 75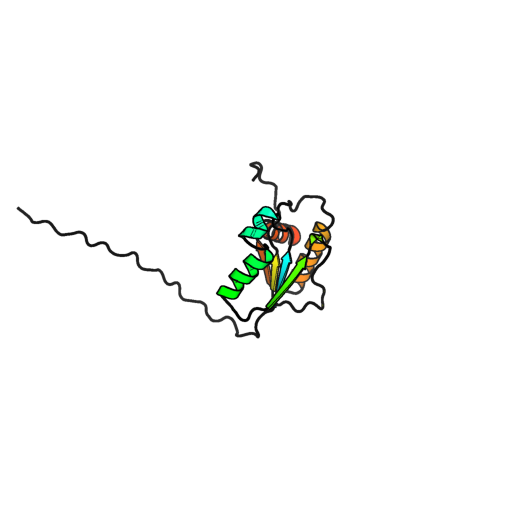9 C CA . GLU A 1 98 ? 9.224 -4.368 -14.847 1.00 87.69 98 GLU A CA 1
ATOM 760 C C . GLU A 1 98 ? 9.841 -5.502 -14.024 1.00 87.69 98 GLU A C 1
ATOM 762 O O . GLU A 1 98 ? 9.190 -6.116 -13.178 1.00 87.69 98 GLU A O 1
ATOM 767 N N . ASP A 1 99 ? 11.124 -5.768 -14.260 1.00 90.94 99 ASP A N 1
ATOM 768 C CA . ASP A 1 99 ? 11.894 -6.735 -13.481 1.00 90.94 99 ASP A CA 1
ATOM 769 C C . ASP A 1 99 ? 12.533 -6.037 -12.272 1.00 90.94 99 ASP A C 1
ATOM 771 O O . ASP A 1 99 ? 13.725 -5.726 -12.255 1.00 90.94 99 ASP A O 1
ATOM 775 N N . LEU A 1 100 ? 11.697 -5.692 -11.285 1.00 93.62 100 LEU A N 1
ATOM 776 C CA . LEU A 1 100 ? 12.139 -5.050 -10.045 1.00 93.62 100 LEU A CA 1
ATOM 777 C C . LEU A 1 100 ? 12.149 -6.061 -8.891 1.00 93.62 100 LEU A C 1
ATOM 779 O O . LEU A 1 100 ? 11.148 -6.745 -8.669 1.00 93.62 100 LEU A O 1
ATOM 783 N N . PRO A 1 101 ? 13.215 -6.118 -8.074 1.00 94.81 101 PRO A N 1
ATOM 784 C CA . PRO A 1 101 ? 13.372 -7.148 -7.044 1.00 94.81 101 PRO A CA 1
ATOM 785 C C . PRO A 1 101 ? 12.289 -7.116 -5.953 1.00 94.81 101 PRO A C 1
ATOM 787 O O . PRO A 1 101 ? 12.017 -8.137 -5.326 1.00 94.81 101 PRO A O 1
ATOM 790 N N . TRP A 1 102 ? 11.635 -5.971 -5.739 1.00 94.81 102 TRP A N 1
ATOM 791 C CA . TRP A 1 102 ? 10.549 -5.814 -4.767 1.00 94.81 102 TRP A CA 1
ATOM 792 C C . TRP A 1 102 ? 9.163 -6.209 -5.315 1.00 94.81 102 TRP A C 1
ATOM 794 O O . TRP A 1 102 ? 8.249 -6.459 -4.526 1.00 94.81 102 TRP A O 1
ATOM 804 N N . LEU A 1 103 ? 8.988 -6.330 -6.640 1.00 95.06 103 LEU A N 1
ATOM 805 C CA . LEU A 1 103 ? 7.697 -6.654 -7.266 1.00 95.06 103 LEU A CA 1
ATOM 806 C C . LEU A 1 103 ? 7.215 -8.088 -6.971 1.00 95.06 103 LEU A C 1
ATOM 808 O O . LEU A 1 103 ? 6.053 -8.244 -6.565 1.00 95.06 103 LEU A O 1
ATOM 812 N N . PRO A 1 104 ? 8.037 -9.150 -7.130 1.00 95.44 104 PRO A N 1
ATOM 813 C CA . PRO A 1 104 ? 7.601 -10.506 -6.804 1.00 95.44 104 PRO A CA 1
ATOM 814 C C . PRO A 1 104 ? 7.246 -10.695 -5.317 1.00 95.44 104 PRO A C 1
ATOM 816 O O . PRO A 1 104 ? 6.171 -11.250 -5.051 1.00 95.44 104 PRO A O 1
ATOM 819 N N . PRO A 1 105 ? 8.049 -10.207 -4.342 1.00 96.19 105 PRO A N 1
ATOM 820 C CA . PRO A 1 105 ? 7.686 -10.238 -2.924 1.00 96.19 105 PRO A CA 1
ATOM 821 C C . PRO A 1 105 ? 6.379 -9.502 -2.625 1.00 96.19 105 PRO A C 1
ATOM 823 O O . PRO A 1 105 ? 5.509 -10.043 -1.940 1.00 96.19 105 PRO A O 1
ATOM 826 N N . LEU A 1 106 ? 6.195 -8.306 -3.190 1.00 96.56 106 LEU A N 1
ATOM 827 C CA . LEU A 1 106 ? 4.965 -7.538 -3.026 1.00 96.56 106 LEU A CA 1
ATOM 828 C C . LEU A 1 106 ? 3.751 -8.297 -3.583 1.00 96.56 106 LEU A C 1
ATOM 830 O O . LEU A 1 106 ? 2.732 -8.417 -2.905 1.00 96.56 106 LEU A O 1
ATOM 834 N N . SER A 1 107 ? 3.865 -8.876 -4.779 1.00 95.56 107 SER A N 1
ATOM 835 C CA . SER A 1 107 ? 2.794 -9.671 -5.398 1.00 95.56 107 SER A CA 1
ATOM 836 C C . SER A 1 107 ? 2.437 -10.906 -4.566 1.00 95.56 107 SER A C 1
ATOM 838 O O . SER A 1 107 ? 1.264 -11.256 -4.429 1.00 95.56 107 SER A O 1
ATOM 840 N N . ALA A 1 108 ? 3.437 -11.572 -3.979 1.00 95.44 108 ALA A N 1
ATOM 841 C CA . ALA A 1 108 ? 3.219 -12.684 -3.058 1.00 95.44 108 ALA A CA 1
ATOM 842 C C . ALA A 1 108 ? 2.511 -12.230 -1.770 1.00 95.44 108 ALA A C 1
ATOM 844 O O . ALA A 1 108 ? 1.569 -12.892 -1.331 1.00 95.44 108 ALA A O 1
ATOM 845 N N . CYS A 1 109 ? 2.905 -11.082 -1.213 1.00 95.88 109 CYS A N 1
ATOM 846 C CA . CYS A 1 109 ? 2.244 -10.479 -0.058 1.00 95.88 109 CYS A CA 1
ATOM 847 C C . CYS A 1 109 ? 0.771 -10.163 -0.356 1.00 95.88 109 CYS A C 1
ATOM 849 O O . CYS A 1 109 ? -0.105 -10.566 0.403 1.00 95.88 109 CYS A O 1
ATOM 851 N N . VAL A 1 110 ? 0.476 -9.545 -1.504 1.00 95.38 110 VAL A N 1
ATOM 852 C CA . VAL A 1 110 ? -0.899 -9.251 -1.939 1.00 95.38 110 VAL A CA 1
ATOM 853 C C . VAL A 1 110 ? -1.745 -10.519 -2.033 1.00 95.38 110 VAL A C 1
ATOM 855 O O . VAL A 1 110 ? -2.850 -10.556 -1.492 1.00 95.38 110 VAL A O 1
ATOM 858 N N . ARG A 1 111 ? -1.225 -11.581 -2.663 1.00 95.31 111 ARG A N 1
ATOM 859 C CA . ARG A 1 111 ? -1.926 -12.874 -2.748 1.00 95.31 111 ARG A CA 1
ATOM 860 C C . ARG A 1 111 ? -2.211 -13.467 -1.369 1.00 95.31 111 ARG A C 1
ATOM 862 O O . ARG A 1 111 ? -3.311 -13.964 -1.145 1.00 95.31 111 ARG A O 1
ATOM 869 N N . ARG A 1 112 ? -1.246 -13.390 -0.448 1.00 94.69 112 ARG A N 1
ATOM 870 C CA . ARG A 1 112 ? -1.406 -13.858 0.935 1.00 94.69 112 ARG A CA 1
ATOM 871 C C . ARG A 1 112 ? -2.496 -13.073 1.666 1.00 94.69 112 ARG A C 1
ATOM 873 O O . ARG A 1 112 ? -3.428 -13.678 2.181 1.00 94.69 112 ARG A O 1
ATOM 880 N N . LEU A 1 113 ? -2.413 -11.742 1.669 1.00 93.69 113 LEU A N 1
ATOM 881 C CA . LEU A 1 113 ? -3.394 -10.874 2.328 1.00 93.69 113 LEU A CA 1
ATOM 882 C C . LEU A 1 113 ? -4.806 -11.086 1.763 1.00 93.69 113 LEU A C 1
ATOM 884 O O . LEU A 1 113 ? -5.777 -11.125 2.516 1.00 93.69 113 LEU A O 1
ATOM 888 N N . PHE A 1 114 ? -4.921 -11.278 0.448 1.00 92.75 114 PHE A N 1
ATOM 889 C CA . PHE A 1 114 ? -6.193 -11.597 -0.192 1.00 92.75 114 PHE A CA 1
ATOM 890 C C . PHE A 1 114 ? -6.740 -12.959 0.260 1.00 92.75 114 PHE A C 1
ATOM 892 O O . PHE A 1 114 ? -7.914 -13.060 0.608 1.00 92.75 114 PHE A O 1
ATOM 899 N N . ALA A 1 115 ? -5.894 -13.993 0.313 1.00 91.81 115 ALA A N 1
ATOM 900 C CA . ALA A 1 115 ? -6.276 -15.322 0.796 1.00 91.81 115 ALA A CA 1
ATOM 901 C C . ALA A 1 115 ? -6.689 -15.326 2.282 1.00 91.81 115 ALA A C 1
ATOM 903 O O . ALA A 1 115 ? -7.555 -16.100 2.677 1.00 91.81 115 ALA A O 1
ATOM 904 N N . GLU A 1 116 ? -6.118 -14.432 3.093 1.00 90.56 116 GLU A N 1
ATOM 905 C CA . GLU A 1 116 ? -6.502 -14.193 4.492 1.00 90.56 116 GLU A CA 1
ATOM 906 C C . GLU A 1 116 ? -7.814 -13.395 4.644 1.00 90.56 116 GLU A C 1
ATOM 908 O O . GLU A 1 116 ? -8.254 -13.136 5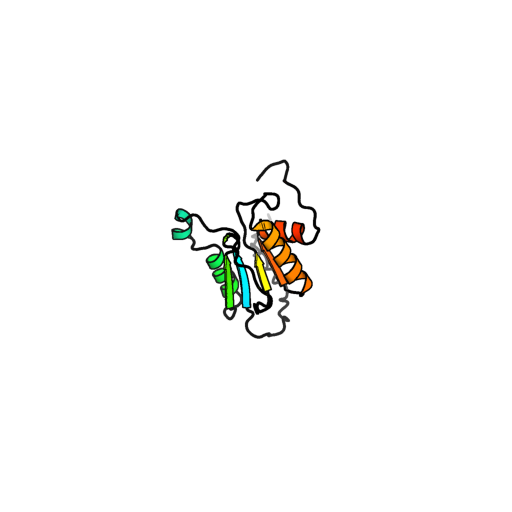.763 1.00 90.56 116 GLU A O 1
ATOM 913 N N . GLY A 1 117 ? -8.445 -12.972 3.542 1.00 88.94 117 GLY A N 1
ATOM 914 C CA . GLY A 1 117 ? -9.679 -12.182 3.566 1.00 88.94 117 GLY A CA 1
ATOM 915 C C . GLY A 1 117 ? -9.476 -10.721 3.976 1.00 88.94 117 GLY A C 1
ATOM 916 O O . GLY A 1 117 ? -10.433 -10.050 4.371 1.00 88.94 117 GLY A O 1
ATOM 917 N N . ARG A 1 118 ? -8.241 -10.203 3.897 1.00 92.19 118 ARG A N 1
ATOM 918 C CA . ARG A 1 118 ? -7.945 -8.798 4.206 1.00 92.19 118 ARG A CA 1
ATOM 919 C C . ARG A 1 118 ? -8.531 -7.890 3.130 1.00 92.19 118 ARG A C 1
ATOM 921 O O . ARG A 1 118 ? -8.500 -8.197 1.939 1.00 92.19 118 ARG A O 1
ATOM 928 N N . LYS A 1 119 ? -9.033 -6.726 3.544 1.00 93.06 119 LYS A N 1
ATOM 929 C CA . LYS A 1 119 ? -9.510 -5.690 2.618 1.00 93.06 119 LYS A CA 1
ATOM 930 C C . LYS A 1 119 ? -8.302 -4.992 1.999 1.00 93.06 119 LYS A C 1
ATOM 932 O O . LYS A 1 119 ? -7.448 -4.508 2.737 1.00 93.06 119 LYS A O 1
ATOM 937 N N . ILE A 1 120 ? -8.226 -4.918 0.671 1.00 94.88 120 ILE A N 1
ATOM 938 C CA . ILE A 1 120 ? -7.097 -4.291 -0.031 1.00 94.88 120 ILE A CA 1
ATOM 939 C C . ILE A 1 120 ? -7.619 -3.289 -1.059 1.00 94.88 120 ILE A C 1
ATOM 941 O O . ILE A 1 120 ? -8.491 -3.616 -1.862 1.00 94.88 120 ILE A O 1
ATOM 945 N N . VAL A 1 121 ? -7.069 -2.076 -1.050 1.00 95.56 121 VAL A N 1
ATOM 946 C CA . VAL A 1 121 ? -7.299 -1.052 -2.074 1.00 95.56 121 VAL A CA 1
ATOM 947 C C . VAL A 1 121 ? -5.972 -0.677 -2.723 1.00 95.56 121 VAL A C 1
ATOM 949 O O . VAL A 1 121 ? -4.960 -0.519 -2.047 1.00 95.56 121 VAL A O 1
ATOM 952 N N . GLY A 1 122 ? -5.964 -0.542 -4.045 1.00 94.38 122 GLY A N 1
ATOM 953 C CA . GLY A 1 122 ? -4.789 -0.139 -4.809 1.00 94.38 122 GLY A CA 1
ATOM 954 C C . GLY A 1 122 ? -5.046 1.170 -5.537 1.00 94.38 122 GLY A C 1
ATOM 955 O O . GLY A 1 122 ? -6.123 1.355 -6.100 1.00 94.38 122 GLY A O 1
ATOM 956 N N . ILE A 1 123 ? -4.063 2.068 -5.536 1.00 93.12 123 ILE A N 1
ATOM 957 C CA . ILE A 1 123 ? -4.146 3.370 -6.205 1.00 93.12 123 ILE A CA 1
ATOM 958 C C . ILE A 1 123 ? -3.160 3.401 -7.372 1.00 93.12 123 ILE A C 1
ATOM 960 O O . ILE A 1 123 ? -1.972 3.159 -7.180 1.00 93.12 123 ILE A O 1
ATOM 964 N N . CYS A 1 124 ? -3.636 3.725 -8.580 1.00 92.19 124 CYS A N 1
ATOM 965 C CA . CYS A 1 124 ? -2.817 3.759 -9.800 1.00 92.19 124 CYS A CA 1
ATOM 966 C C . CYS A 1 124 ? -2.058 2.428 -10.015 1.00 92.19 124 CYS A C 1
ATOM 968 O O . CYS A 1 124 ? -2.704 1.395 -10.199 1.00 92.19 124 CYS A O 1
ATOM 970 N N . PHE A 1 125 ? -0.722 2.425 -9.926 1.00 93.81 125 PHE A N 1
ATOM 971 C CA . PHE A 1 125 ? 0.120 1.221 -9.908 1.00 93.81 125 PHE A CA 1
ATOM 972 C C . PHE A 1 125 ? -0.414 0.141 -8.953 1.00 93.81 125 PHE A C 1
ATOM 974 O O . PHE A 1 125 ? -0.550 -1.012 -9.352 1.00 93.81 125 PHE A O 1
ATOM 981 N N . GLY A 1 126 ? -0.809 0.503 -7.727 1.00 93.88 126 GLY A N 1
ATOM 982 C CA . GLY A 1 126 ? -1.332 -0.461 -6.758 1.00 93.88 126 GLY A CA 1
ATOM 983 C C . GLY A 1 126 ? -2.588 -1.191 -7.249 1.00 93.88 126 GLY A C 1
ATOM 984 O O . GLY A 1 126 ? -2.789 -2.360 -6.932 1.00 93.88 126 GLY A O 1
ATOM 985 N N . HIS A 1 127 ? -3.427 -0.539 -8.062 1.00 92.31 127 HIS A N 1
ATOM 986 C CA . HIS A 1 127 ? -4.592 -1.182 -8.678 1.00 92.31 127 HIS A CA 1
ATOM 987 C C . HIS A 1 127 ? -4.178 -2.155 -9.790 1.00 92.31 127 HIS A C 1
ATOM 989 O O . HIS A 1 127 ? -4.683 -3.277 -9.849 1.00 92.31 127 HIS A O 1
ATOM 995 N N . GLN A 1 128 ? -3.228 -1.750 -10.640 1.00 92.88 128 GLN A N 1
ATOM 996 C CA . GLN A 1 128 ? -2.671 -2.613 -11.688 1.00 92.88 128 GLN A CA 1
ATOM 997 C C . GLN A 1 128 ? -2.019 -3.861 -11.083 1.00 92.88 128 GLN A C 1
ATOM 999 O O . GLN A 1 128 ? -2.189 -4.962 -11.605 1.00 92.88 128 GLN A O 1
ATOM 1004 N N . LEU A 1 129 ? -1.319 -3.690 -9.959 1.00 94.00 129 LEU A N 1
ATOM 1005 C CA . LEU A 1 129 ? -0.672 -4.760 -9.215 1.00 94.00 129 LEU A CA 1
ATOM 1006 C C . LEU A 1 129 ? -1.700 -5.731 -8.634 1.00 94.00 129 LEU A C 1
ATOM 1008 O O . LEU A 1 129 ? -1.510 -6.936 -8.746 1.00 94.00 129 LEU A O 1
ATOM 1012 N N . LEU A 1 130 ? -2.790 -5.232 -8.037 1.00 93.06 130 LEU A N 1
ATOM 1013 C CA . LEU A 1 130 ? -3.863 -6.092 -7.527 1.00 93.06 130 LEU A CA 1
ATOM 1014 C C . LEU A 1 130 ? -4.467 -6.945 -8.638 1.00 93.06 130 LEU A C 1
ATOM 1016 O O . LEU A 1 130 ? -4.617 -8.153 -8.465 1.00 93.06 130 LEU A O 1
ATOM 1020 N N . ALA A 1 131 ? -4.772 -6.329 -9.781 1.00 91.19 131 ALA A N 1
ATOM 1021 C CA . ALA A 1 131 ? -5.269 -7.054 -10.939 1.00 91.19 131 ALA A CA 1
ATOM 1022 C C . ALA A 1 131 ? -4.259 -8.124 -11.377 1.00 91.19 131 ALA A C 1
ATOM 1024 O O . ALA A 1 131 ? -4.620 -9.293 -11.447 1.00 91.19 131 ALA A O 1
ATOM 1025 N N . HIS A 1 132 ? -2.989 -7.756 -11.560 1.00 89.00 132 HIS A N 1
ATOM 1026 C CA . HIS A 1 132 ? -1.934 -8.684 -11.965 1.00 89.00 132 HIS A CA 1
ATOM 1027 C C . HIS A 1 132 ? -1.759 -9.858 -10.981 1.00 89.00 132 HIS A C 1
ATOM 1029 O O . HIS A 1 132 ? -1.746 -11.023 -11.378 1.00 89.00 132 HIS A O 1
ATOM 1035 N N . ALA A 1 133 ? -1.669 -9.572 -9.680 1.00 89.25 133 ALA A N 1
ATOM 1036 C CA . ALA A 1 133 ? -1.405 -10.565 -8.643 1.00 89.25 133 ALA A CA 1
ATOM 1037 C C . ALA A 1 133 ? -2.561 -11.560 -8.448 1.00 89.25 133 ALA A C 1
ATOM 1039 O O . ALA A 1 133 ? -2.307 -12.719 -8.109 1.00 89.25 133 ALA A O 1
ATOM 1040 N N . LEU A 1 134 ? -3.806 -11.123 -8.668 1.00 88.88 134 LEU A N 1
ATOM 1041 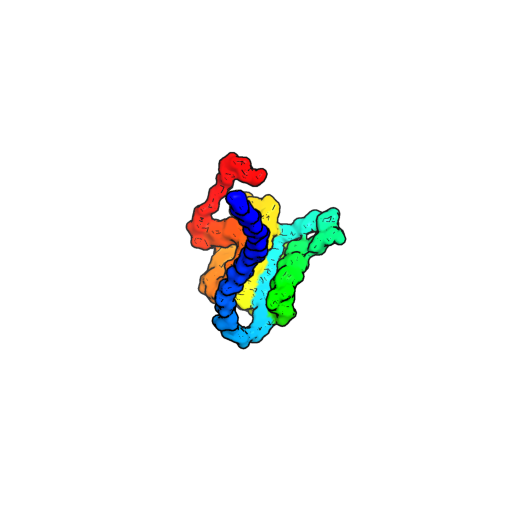C CA . LEU A 1 134 ? -5.023 -11.923 -8.492 1.00 88.88 134 LEU A CA 1
ATOM 1042 C C . LEU A 1 134 ? -5.517 -12.578 -9.795 1.00 88.88 134 LEU A C 1
ATOM 1044 O O . LEU A 1 134 ? -6.635 -13.087 -9.849 1.00 88.88 134 LEU A O 1
ATOM 1048 N N . GLY A 1 135 ? -4.685 -12.597 -10.840 1.00 78.12 135 GLY A N 1
ATOM 1049 C CA . GLY A 1 135 ? -4.978 -13.287 -12.101 1.00 78.12 135 GLY A CA 1
ATOM 1050 C C . GLY A 1 135 ? -5.781 -12.467 -13.114 1.00 78.12 135 GLY A C 1
ATOM 1051 O O . GLY A 1 135 ? -6.167 -12.988 -14.161 1.00 78.12 135 GLY A O 1
ATOM 1052 N N . GLY A 1 136 ? -6.009 -11.183 -12.846 1.00 62.69 136 GLY A N 1
ATOM 1053 C CA . GLY A 1 136 ? -6.422 -10.218 -13.856 1.00 62.69 136 GLY A CA 1
ATOM 1054 C C . GLY A 1 136 ? -5.289 -9.976 -14.853 1.00 62.69 136 GLY A C 1
ATOM 1055 O O . GLY A 1 136 ? -4.138 -9.751 -14.479 1.00 62.69 136 GLY A O 1
ATOM 1056 N N . ARG A 1 137 ? -5.604 -10.017 -16.149 1.00 54.34 137 ARG A N 1
ATOM 1057 C CA . ARG A 1 137 ? -4.653 -9.612 -17.187 1.00 54.34 137 ARG A CA 1
ATOM 1058 C C . ARG A 1 137 ? -4.675 -8.099 -17.296 1.00 54.34 137 ARG A C 1
ATOM 1060 O O . ARG A 1 137 ? -5.710 -7.507 -17.586 1.00 54.34 137 ARG A O 1
ATOM 1067 N N . THR A 1 138 ? -3.531 -7.489 -17.060 1.00 56.97 138 THR A N 1
ATOM 1068 C CA . THR A 1 138 ? -3.271 -6.092 -17.379 1.00 56.97 138 THR A CA 1
ATOM 1069 C C . THR A 1 138 ? -2.241 -6.098 -18.511 1.00 56.97 138 THR A C 1
ATOM 1071 O O . THR A 1 138 ? -1.363 -6.963 -18.533 1.00 56.97 138 THR A O 1
ATOM 1074 N N . GLU A 1 139 ? -2.332 -5.157 -19.447 1.00 60.53 139 GLU A N 1
ATOM 1075 C CA . GLU A 1 139 ? -1.374 -5.010 -20.547 1.00 60.53 139 GLU A CA 1
ATOM 1076 C C . GLU A 1 139 ? -0.928 -3.550 -20.655 1.00 60.53 139 GLU A C 1
ATOM 1078 O O . GLU A 1 139 ? -1.651 -2.631 -20.255 1.00 60.53 139 GLU A O 1
ATOM 1083 N N . ARG A 1 140 ? 0.271 -3.318 -21.204 1.00 62.41 140 ARG A N 1
ATOM 1084 C CA . ARG A 1 140 ? 0.749 -1.961 -21.483 1.00 62.41 140 ARG A CA 1
ATOM 1085 C C . ARG A 1 140 ? -0.179 -1.313 -22.509 1.00 62.41 140 ARG A C 1
ATOM 1087 O O . ARG A 1 140 ? -0.364 -1.853 -23.597 1.00 62.41 140 ARG A O 1
ATOM 1094 N N . ALA A 1 141 ? -0.718 -0.137 -22.187 1.00 67.44 141 ALA A N 1
ATOM 1095 C CA . ALA A 1 141 ? -1.487 0.628 -23.159 1.00 67.44 141 ALA A CA 1
ATOM 1096 C C . ALA A 1 141 ? -0.588 0.946 -24.374 1.00 67.44 141 ALA A C 1
ATOM 1098 O O . ALA A 1 141 ? 0.496 1.508 -24.183 1.00 67.44 141 ALA A O 1
ATOM 1099 N N . PRO A 1 142 ? -1.015 0.642 -25.617 1.00 62.88 142 PRO A N 1
ATOM 1100 C CA . PRO A 1 142 ? -0.230 0.935 -26.825 1.00 62.88 142 PRO A CA 1
ATOM 1101 C C . PRO A 1 142 ? 0.105 2.425 -26.973 1.00 62.88 142 PRO A C 1
ATOM 1103 O O . PRO A 1 142 ? 1.072 2.795 -27.628 1.00 62.88 142 PRO A O 1
ATOM 1106 N N . GLN A 1 143 ? -0.718 3.263 -26.346 1.00 67.38 143 GLN A N 1
ATOM 1107 C CA . GLN A 1 143 ? -0.689 4.719 -26.389 1.00 67.38 143 GLN A CA 1
ATOM 1108 C C . GLN A 1 143 ? 0.377 5.327 -25.452 1.00 67.38 143 GLN A C 1
ATOM 1110 O O . GLN A 1 143 ? 0.599 6.531 -25.499 1.00 67.38 143 GLN A O 1
ATOM 1115 N N . GLY A 1 144 ? 1.018 4.533 -24.584 1.00 60.25 144 GLY A N 1
ATOM 1116 C CA . GLY A 1 144 ? 1.819 5.073 -23.479 1.00 60.25 144 GLY A CA 1
ATOM 1117 C C . GLY A 1 144 ? 0.956 5.647 -22.345 1.00 60.25 144 GLY A C 1
ATOM 1118 O O . GLY A 1 144 ? -0.202 5.251 -22.201 1.00 60.25 144 GLY A O 1
ATOM 1119 N N . TRP A 1 145 ? 1.551 6.519 -21.521 1.00 50.59 145 TRP A N 1
ATOM 1120 C CA . TRP A 1 145 ? 0.899 7.246 -20.420 1.00 50.59 145 TRP A CA 1
ATOM 1121 C C . TRP A 1 145 ? 0.726 8.715 -20.794 1.00 50.59 145 TRP A C 1
ATOM 1123 O O . TRP A 1 145 ? 1.705 9.283 -21.331 1.00 50.59 145 TRP A O 1
#

Foldseek 3Di:
DDDDDDDDDDDPDDPPDPDPPPDPPDQAFEEEEEEPDWDDPVVCVPQNTQVVVVLVVVCVVPVRYHYDYADLLVVGADDPPPRGQAYEYEDDPDALPDPRPSNVVVLVRLVVCVVVVHHYHYDHRGVVSNCVSVVHDDDQDPVHD